Protein AF-A0A1B6GEI5-F1 (afdb_monomer)

Secondary structure (DSSP, 8-state):
-HHHHHHHHHHHHHHHHHHHHHTT-SSPPPPSS----SS-TTSHHHHHHHHHHHHHHHHHHHHHHHHHHHHHHHHHHHHHHHHHHHHHHHHHHHHHHHHHHHH-S-HHHHHHHHHHHHHHHHHHHHHHHHHHHHHHHHHHHHHHHHH-

Mean predicted aligned error: 10.27 Å

Foldseek 3Di:
DVVVVVVCVLCVVVVVLVVVLVVDDPDNDAAPDNDDDPDDPPDPVSSNVSSVVSSVVVVVVVVVVVVVVVVLVVLVVVLVVLVVVLVVLVVVLVVVLVVCVVPPPDNVVSVVVSVVSVVVSVVSVVVSVVSVVVSVVVVVVVVVVVVD

pLDDT: mean 81.86, std 9.86, range [55.75, 95.12]

Sequence (148 aa):
SSILGTFFFFMSPMIFGIIHFMNDSNEKPPLPLSPWFPFDIDSVYLYLTMYTVEMMISLIIIIYHISWQCSLYSSILCLQGEMRILDLAFMNIPETAKVMTSRAPHRDDVQYYNNFCLKECIQHHQKILQCISLLNGAFKIIIMEYLE

Radius of gyration: 28.92 Å; Cα contacts (8 Å, |Δi|>4): 37; chains: 1; bounding box: 66×27×78 Å

Solvent-accessible surface area (backbone atoms only — not comparable to full-atom values): 8579 Å² total; per-residue (Å²): 113,68,70,60,54,54,50,50,65,63,46,45,62,55,51,49,53,51,51,56,64,70,65,73,54,97,65,78,76,81,58,95,61,86,76,90,66,102,64,84,76,78,48,69,69,58,42,53,51,50,49,54,50,51,52,50,52,52,48,50,53,52,51,53,52,51,52,51,55,48,54,53,52,50,51,53,51,50,51,54,49,52,54,50,52,49,52,53,49,61,63,44,48,64,56,52,44,54,56,40,62,77,71,49,96,49,70,65,60,47,53,50,51,50,55,50,54,51,49,52,51,52,54,49,50,51,50,52,52,52,50,52,52,53,51,52,52,54,51,50,53,53,54,51,66,75,73,110

Structure (mmCIF, N/CA/C/O backbone):
data_AF-A0A1B6GEI5-F1
#
_entry.id   AF-A0A1B6GEI5-F1
#
loop_
_atom_site.group_PDB
_atom_site.id
_atom_site.type_symbol
_atom_site.label_atom_id
_atom_site.label_alt_id
_atom_site.label_comp_id
_atom_site.label_asym_id
_atom_site.label_entity_id
_atom_site.label_seq_id
_atom_site.pdbx_PDB_ins_code
_atom_site.Cartn_x
_atom_site.Cartn_y
_atom_site.Cartn_z
_atom_site.occupancy
_atom_site.B_iso_or_equiv
_atom_site.auth_seq_id
_atom_site.auth_comp_id
_atom_site.auth_asym_id
_atom_site.auth_atom_id
_atom_site.pdbx_PDB_model_num
ATOM 1 N N . SER A 1 1 ? 17.754 10.398 5.304 1.00 55.75 1 SER A N 1
ATOM 2 C CA . SER A 1 1 ? 18.641 9.231 5.122 1.00 55.75 1 SER A CA 1
ATOM 3 C C . SER A 1 1 ? 18.104 8.261 4.066 1.00 55.75 1 SER A C 1
ATOM 5 O O . SER A 1 1 ? 18.793 8.037 3.084 1.00 55.75 1 SER A O 1
ATOM 7 N N . SER A 1 2 ? 16.853 7.780 4.170 1.00 64.88 2 SER A N 1
ATOM 8 C CA . SER A 1 2 ? 16.268 6.810 3.214 1.00 64.88 2 SER A CA 1
ATOM 9 C C . SER A 1 2 ? 16.221 7.283 1.747 1.00 64.88 2 SER A C 1
ATOM 11 O O . SER A 1 2 ? 16.707 6.561 0.890 1.00 64.88 2 SER A O 1
ATOM 13 N N . ILE A 1 3 ? 15.750 8.507 1.467 1.00 61.69 3 ILE A N 1
ATOM 14 C CA . ILE A 1 3 ? 15.592 9.038 0.091 1.00 61.69 3 ILE A CA 1
ATOM 15 C C . ILE A 1 3 ? 16.928 9.128 -0.665 1.00 61.69 3 ILE A C 1
ATOM 17 O O . ILE A 1 3 ? 17.001 8.840 -1.856 1.00 61.69 3 ILE A O 1
ATOM 21 N N . LEU A 1 4 ? 17.998 9.509 0.037 1.00 61.59 4 LEU A N 1
ATOM 22 C CA . LEU A 1 4 ? 19.332 9.609 -0.552 1.00 61.59 4 LEU A CA 1
ATOM 23 C C . LEU A 1 4 ? 19.884 8.212 -0.882 1.00 61.59 4 LEU A C 1
ATOM 25 O O . LEU A 1 4 ? 20.489 8.026 -1.930 1.00 61.59 4 LEU A O 1
ATOM 29 N N . GLY A 1 5 ? 19.622 7.223 -0.020 1.00 67.69 5 GLY A N 1
ATOM 30 C CA . GLY A 1 5 ? 20.016 5.831 -0.242 1.00 67.69 5 GLY A CA 1
ATOM 31 C C . GLY A 1 5 ? 19.301 5.187 -1.430 1.00 67.69 5 GLY A C 1
ATOM 32 O O . GLY A 1 5 ? 19.952 4.534 -2.242 1.00 67.69 5 GLY A O 1
ATOM 33 N N . THR A 1 6 ? 17.994 5.420 -1.590 1.00 66.12 6 THR A N 1
ATOM 34 C CA . THR A 1 6 ? 17.258 4.959 -2.778 1.00 66.12 6 THR A CA 1
ATOM 35 C C . THR A 1 6 ? 17.773 5.636 -4.040 1.00 66.12 6 THR A C 1
ATOM 37 O O . THR A 1 6 ? 18.047 4.954 -5.021 1.00 66.12 6 THR A O 1
ATOM 40 N N . PHE A 1 7 ? 17.993 6.952 -4.009 1.00 66.50 7 PHE A N 1
ATOM 41 C CA . PHE A 1 7 ? 18.549 7.678 -5.152 1.00 66.50 7 PHE A CA 1
ATOM 42 C C . PHE A 1 7 ? 19.916 7.124 -5.588 1.00 66.50 7 PHE A C 1
ATOM 44 O O . PHE A 1 7 ? 20.121 6.849 -6.767 1.00 66.50 7 PHE A O 1
ATOM 51 N N . PHE A 1 8 ? 20.834 6.884 -4.647 1.00 69.31 8 PHE A N 1
ATOM 52 C CA . PHE A 1 8 ? 22.147 6.307 -4.954 1.00 69.31 8 PHE A CA 1
ATOM 53 C C . PHE A 1 8 ? 22.063 4.879 -5.503 1.00 69.31 8 PHE A C 1
ATOM 55 O O . PHE A 1 8 ? 22.787 4.552 -6.443 1.00 69.31 8 PHE A O 1
ATOM 62 N N . PHE A 1 9 ? 21.172 4.045 -4.961 1.00 70.56 9 PHE A N 1
ATOM 63 C CA . PHE A 1 9 ? 20.973 2.678 -5.441 1.00 70.56 9 PHE A CA 1
ATOM 64 C C . PHE A 1 9 ? 20.478 2.644 -6.896 1.00 70.56 9 PHE A C 1
ATOM 66 O O . PHE A 1 9 ? 20.935 1.814 -7.676 1.00 70.56 9 PHE A O 1
ATOM 73 N N . PHE A 1 10 ? 19.606 3.579 -7.287 1.00 65.94 10 PHE A N 1
ATOM 74 C CA . PHE A 1 10 ? 19.071 3.652 -8.652 1.00 65.94 10 PHE A CA 1
ATOM 75 C C . PHE A 1 10 ? 19.992 4.367 -9.649 1.00 65.94 10 PHE A C 1
ATOM 77 O O . PHE A 1 10 ? 20.045 3.980 -10.815 1.00 65.94 10 PHE A O 1
ATOM 84 N N . MET A 1 11 ? 20.746 5.378 -9.213 1.00 71.44 11 MET A N 1
ATOM 85 C CA . MET A 1 11 ? 21.685 6.094 -10.086 1.00 71.44 11 MET A CA 1
ATOM 86 C C . MET A 1 11 ? 22.995 5.328 -10.297 1.00 71.44 11 MET A C 1
ATOM 88 O O . MET A 1 11 ? 23.659 5.527 -11.311 1.00 71.44 11 MET A O 1
ATOM 92 N N . SER A 1 12 ? 23.370 4.431 -9.381 1.00 77.50 12 SER A N 1
ATOM 93 C CA . SER A 1 12 ? 24.609 3.649 -9.471 1.00 77.50 12 SER A CA 1
ATOM 94 C C . SER A 1 12 ? 24.712 2.788 -10.745 1.00 77.50 12 SER A C 1
ATOM 96 O O . SER A 1 12 ? 25.738 2.904 -11.415 1.00 77.50 12 SER A O 1
ATOM 98 N N . PRO A 1 13 ? 23.695 2.005 -11.158 1.00 70.88 13 PRO A N 1
ATOM 99 C CA . PRO A 1 13 ? 23.723 1.262 -12.422 1.00 70.88 13 PRO A CA 1
ATOM 100 C C . PRO A 1 13 ? 23.774 2.170 -13.657 1.00 70.88 13 PRO A C 1
ATOM 102 O O . PRO A 1 13 ? 24.404 1.831 -14.657 1.00 70.88 13 PRO A O 1
ATOM 105 N N . MET A 1 14 ? 23.137 3.344 -13.588 1.00 71.31 14 MET A N 1
ATOM 106 C CA . MET A 1 14 ? 23.143 4.323 -14.677 1.00 71.31 14 MET A CA 1
ATOM 107 C C . MET A 1 14 ? 24.544 4.920 -14.858 1.00 71.31 14 MET A C 1
ATOM 109 O O . MET A 1 14 ? 25.075 4.940 -15.964 1.00 71.31 14 MET A O 1
ATOM 113 N N . ILE A 1 15 ? 25.176 5.331 -13.756 1.00 74.88 15 ILE A N 1
ATOM 114 C CA . ILE A 1 15 ? 26.544 5.860 -13.731 1.00 74.88 15 ILE A CA 1
ATOM 115 C C . ILE A 1 15 ? 27.546 4.772 -14.127 1.00 74.88 15 ILE A C 1
ATOM 117 O O . ILE A 1 15 ? 28.445 5.040 -14.916 1.00 74.88 15 ILE A O 1
ATOM 121 N N . PHE A 1 16 ? 27.379 3.540 -13.639 1.00 73.75 16 PHE A N 1
ATOM 122 C CA . PHE A 1 16 ? 28.240 2.413 -13.997 1.00 73.75 16 PHE A CA 1
ATOM 123 C C . PHE A 1 16 ? 28.152 2.079 -15.491 1.00 73.75 16 PHE A C 1
ATOM 125 O O . PHE A 1 16 ? 29.186 1.926 -16.134 1.00 73.75 16 PHE A O 1
ATOM 132 N N . GLY A 1 17 ? 26.943 2.046 -16.062 1.00 68.50 17 GLY A N 1
ATOM 133 C CA . GLY A 1 17 ? 26.744 1.841 -17.499 1.00 68.50 17 GLY A CA 1
ATOM 134 C C . GLY A 1 17 ? 27.381 2.942 -18.349 1.00 68.50 17 GLY A C 1
ATOM 135 O O . GLY A 1 17 ? 28.044 2.643 -19.338 1.00 68.50 17 GLY A O 1
ATOM 136 N N . ILE A 1 18 ? 27.261 4.207 -17.927 1.00 72.88 18 ILE A N 1
ATOM 137 C CA . ILE A 1 18 ? 27.896 5.350 -18.603 1.00 72.88 18 ILE A CA 1
ATOM 138 C C . ILE A 1 18 ? 29.425 5.271 -18.498 1.00 72.88 18 ILE A C 1
ATOM 140 O O . ILE A 1 18 ? 30.107 5.442 -19.504 1.00 72.88 18 ILE A O 1
ATOM 144 N N . ILE A 1 19 ? 29.976 4.973 -17.316 1.00 74.88 19 ILE A N 1
ATOM 145 C CA . ILE A 1 19 ? 31.428 4.846 -17.106 1.00 74.88 19 ILE A CA 1
ATOM 146 C C . ILE A 1 19 ? 31.994 3.682 -17.924 1.00 74.88 19 ILE A C 1
ATOM 148 O O .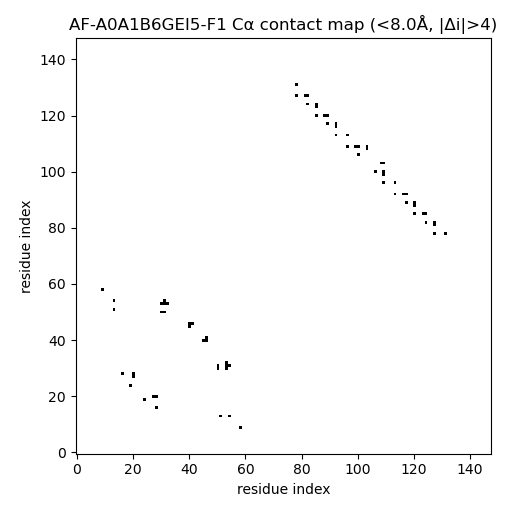 ILE A 1 19 ? 33.012 3.856 -18.586 1.00 74.88 19 ILE A O 1
ATOM 152 N N . HIS A 1 20 ? 31.337 2.518 -17.923 1.00 71.12 20 HIS A N 1
ATOM 153 C CA . HIS A 1 20 ? 31.763 1.352 -18.702 1.00 71.12 20 HIS A CA 1
ATOM 154 C C . HIS A 1 20 ? 31.730 1.630 -20.211 1.00 71.12 20 HIS A C 1
ATOM 156 O O . HIS A 1 20 ? 32.631 1.218 -20.937 1.00 71.12 20 HIS A O 1
ATOM 162 N N . PHE A 1 21 ? 30.721 2.370 -20.680 1.00 66.62 21 PHE A N 1
ATOM 163 C CA . PHE A 1 21 ? 30.605 2.792 -22.075 1.00 66.62 21 PHE A CA 1
ATOM 164 C C . PHE A 1 21 ? 31.656 3.845 -22.468 1.00 66.62 21 PHE A C 1
ATOM 166 O O . PHE A 1 21 ? 32.184 3.804 -23.574 1.00 66.62 21 PHE A O 1
ATOM 173 N N . MET A 1 22 ? 32.002 4.767 -21.561 1.00 68.31 22 MET A N 1
ATOM 174 C CA . MET A 1 22 ? 33.058 5.767 -21.776 1.00 68.31 22 MET A CA 1
ATOM 175 C C . MET A 1 22 ? 34.472 5.173 -21.772 1.00 68.31 22 MET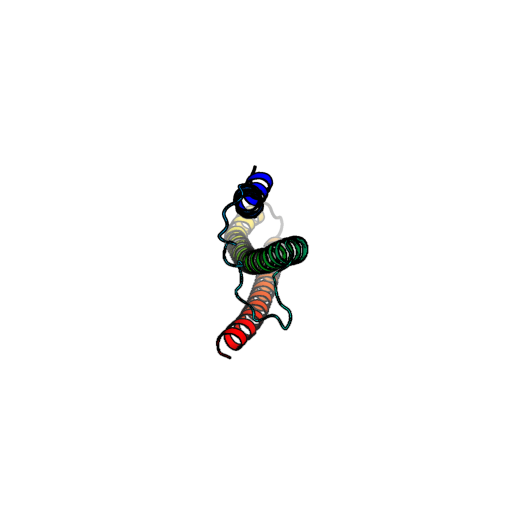 A C 1
ATOM 177 O O . MET A 1 22 ? 35.381 5.797 -22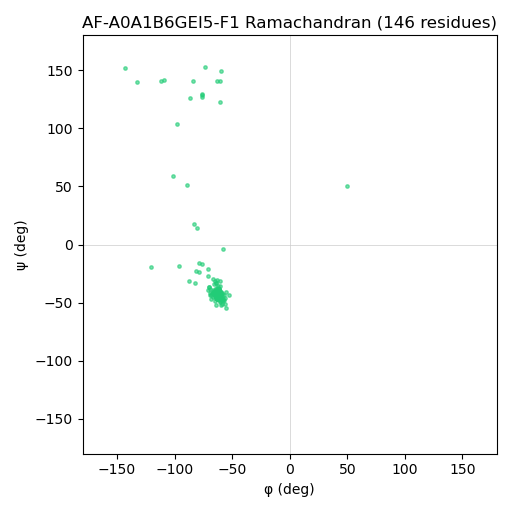.311 1.00 68.31 22 MET A O 1
ATOM 181 N N . ASN A 1 23 ? 34.672 3.994 -21.174 1.00 72.44 23 ASN A N 1
ATOM 182 C CA . ASN A 1 23 ? 35.992 3.373 -21.017 1.00 72.44 23 ASN A CA 1
ATOM 183 C C . ASN A 1 23 ? 36.478 2.588 -22.257 1.00 72.44 23 ASN A C 1
ATOM 185 O O . ASN A 1 23 ? 37.389 1.775 -22.136 1.00 72.44 23 ASN A O 1
ATOM 189 N N . ASP A 1 24 ? 35.876 2.834 -23.428 1.00 60.56 24 ASP A N 1
ATOM 190 C CA . ASP A 1 24 ? 36.296 2.353 -24.757 1.00 60.56 24 ASP A CA 1
ATOM 191 C C . ASP A 1 24 ? 36.581 0.841 -24.821 1.00 60.56 24 ASP A C 1
ATOM 193 O O . ASP A 1 24 ? 37.628 0.374 -25.274 1.00 60.56 24 ASP A O 1
ATOM 197 N N . SER A 1 25 ? 35.627 0.045 -24.333 1.00 57.50 25 SER A N 1
ATOM 198 C CA . SER A 1 25 ? 35.589 -1.380 -24.653 1.00 57.50 25 SER A CA 1
ATOM 199 C C . SER A 1 25 ? 34.826 -1.549 -25.968 1.00 57.50 25 SER A C 1
ATOM 201 O O . SER A 1 25 ? 33.691 -1.102 -26.097 1.00 57.50 25 SER A O 1
ATOM 203 N N . ASN A 1 26 ? 35.428 -2.224 -26.953 1.00 56.44 26 ASN A N 1
ATOM 204 C CA . ASN A 1 26 ? 34.772 -2.602 -28.219 1.00 56.44 26 ASN A CA 1
ATOM 205 C C . ASN A 1 26 ? 33.503 -3.468 -28.021 1.00 56.44 26 ASN A C 1
ATOM 207 O O . ASN A 1 26 ? 32.815 -3.804 -28.985 1.00 56.44 26 ASN A O 1
ATOM 211 N N . GLU A 1 27 ? 33.192 -3.841 -26.781 1.00 62.09 27 GLU A N 1
ATOM 212 C CA . GLU A 1 27 ? 32.028 -4.613 -26.381 1.00 62.09 27 GLU A CA 1
ATOM 213 C C . GLU A 1 27 ? 30.938 -3.664 -25.869 1.00 62.09 27 GLU A C 1
ATOM 215 O O . GLU A 1 27 ? 30.995 -3.147 -24.752 1.00 62.09 27 GLU A O 1
ATOM 220 N N . LYS A 1 28 ? 29.916 -3.435 -26.701 1.00 65.12 28 LYS A N 1
ATOM 221 C CA . LYS A 1 28 ? 28.693 -2.748 -26.271 1.00 65.12 28 LYS A CA 1
ATOM 222 C C . LYS A 1 28 ? 28.056 -3.583 -25.146 1.00 65.12 28 LYS A C 1
ATOM 224 O O . LYS A 1 28 ? 27.772 -4.759 -25.388 1.00 65.12 28 LYS A O 1
ATOM 229 N N . PRO A 1 29 ? 27.827 -3.026 -23.942 1.00 67.69 29 PRO A N 1
ATOM 230 C CA . PRO A 1 29 ? 27.138 -3.769 -22.899 1.00 67.69 29 PRO A CA 1
ATOM 231 C C . PRO A 1 29 ? 25.736 -4.179 -23.384 1.00 67.69 29 PRO A C 1
ATOM 233 O O . PRO A 1 29 ? 25.145 -3.491 -24.217 1.00 67.69 29 PRO A O 1
ATOM 236 N N . PRO A 1 30 ? 25.191 -5.312 -22.918 1.00 71.25 30 PRO A N 1
ATOM 237 C CA . PRO A 1 30 ? 23.832 -5.691 -23.272 1.00 71.25 30 PRO A CA 1
ATOM 238 C C . PRO A 1 30 ? 22.838 -4.655 -22.728 1.00 71.25 30 PRO A C 1
ATOM 240 O O . PRO A 1 30 ? 22.997 -4.151 -21.612 1.00 71.25 30 PRO A O 1
ATOM 243 N N . LEU A 1 31 ? 21.814 -4.345 -23.526 1.00 70.50 31 LEU A N 1
ATOM 244 C CA . LEU A 1 31 ? 20.713 -3.477 -23.113 1.00 70.50 31 LEU A CA 1
ATOM 245 C C . LEU A 1 31 ? 19.982 -4.089 -21.893 1.00 70.50 31 LEU A C 1
ATOM 247 O O . LEU A 1 31 ? 19.832 -5.315 -21.834 1.00 70.50 31 LEU A O 1
ATOM 251 N N . PRO A 1 32 ? 19.565 -3.271 -20.903 1.00 71.81 32 PRO A N 1
ATOM 252 C CA . PRO A 1 32 ? 18.917 -3.734 -19.671 1.00 71.81 32 PRO A CA 1
ATOM 253 C C . PRO A 1 32 ? 17.677 -4.591 -19.918 1.00 71.81 32 PRO A C 1
ATOM 255 O O . PRO A 1 32 ? 17.446 -5.592 -19.239 1.00 71.81 32 PRO A O 1
ATOM 258 N N . LEU A 1 33 ? 16.882 -4.187 -20.900 1.00 70.12 33 LEU A N 1
ATOM 259 C CA . LEU A 1 33 ? 15.812 -4.977 -21.467 1.00 70.12 33 LEU A CA 1
ATOM 260 C C . LEU A 1 33 ? 16.319 -5.346 -22.863 1.00 70.12 33 LEU A C 1
ATOM 262 O O . LEU A 1 33 ? 16.974 -4.543 -23.508 1.00 70.12 33 LEU A O 1
ATOM 266 N N . SER A 1 34 ? 16.072 -6.554 -23.358 1.00 73.94 34 SER A N 1
ATOM 267 C CA . SER A 1 34 ? 16.486 -6.934 -24.720 1.00 73.94 34 SER A CA 1
ATOM 268 C C . SER A 1 34 ? 15.303 -6.887 -25.696 1.00 73.94 34 SER A C 1
ATOM 270 O O . SER A 1 34 ? 14.945 -7.922 -26.263 1.00 73.94 34 SER A O 1
ATOM 272 N N . PRO A 1 35 ? 14.616 -5.736 -25.885 1.00 79.50 35 PRO A N 1
ATOM 273 C CA . PRO A 1 35 ? 13.519 -5.677 -26.828 1.00 79.50 35 PRO A CA 1
ATOM 274 C C . PRO A 1 35 ? 14.057 -5.686 -28.262 1.00 79.50 35 PRO A C 1
ATOM 276 O O . PRO A 1 35 ? 15.173 -5.256 -28.558 1.00 79.50 35 PRO A O 1
ATOM 279 N N . TRP A 1 36 ? 13.230 -6.184 -29.173 1.00 81.62 36 TRP A N 1
ATOM 280 C CA . TRP A 1 36 ? 13.510 -6.097 -30.598 1.00 81.62 36 TRP A CA 1
ATOM 281 C C . TRP A 1 36 ? 13.219 -4.678 -31.098 1.00 81.62 36 TRP A C 1
ATOM 283 O O . TRP A 1 36 ? 12.130 -4.147 -30.864 1.00 81.62 36 TRP A O 1
ATOM 293 N N . PHE A 1 37 ? 14.176 -4.080 -31.807 1.00 80.19 37 PHE A N 1
ATOM 294 C CA . PHE A 1 37 ? 14.044 -2.750 -32.397 1.00 80.19 37 PHE A CA 1
ATOM 295 C C . PHE A 1 37 ? 13.993 -2.832 -33.930 1.00 80.19 37 PHE A C 1
ATOM 297 O O . PHE A 1 37 ? 14.752 -3.599 -34.520 1.00 80.19 37 PHE A O 1
ATOM 304 N N . PRO A 1 38 ? 13.155 -2.018 -34.603 1.00 81.56 38 PRO A N 1
ATOM 305 C CA . PRO A 1 38 ? 13.052 -2.005 -36.064 1.00 81.56 38 PRO A CA 1
ATOM 306 C C . PRO A 1 38 ? 14.168 -1.197 -36.763 1.00 81.56 38 PRO A C 1
ATOM 308 O O . PRO A 1 38 ? 14.023 -0.850 -37.934 1.00 81.56 38 PRO A O 1
ATOM 311 N N . PHE A 1 39 ? 15.250 -0.847 -36.062 1.00 79.75 39 PHE A N 1
ATOM 312 C CA . PHE A 1 39 ? 16.374 -0.054 -36.572 1.00 79.75 39 PHE A CA 1
ATOM 313 C C . PHE A 1 39 ? 17.706 -0.545 -35.990 1.00 79.75 39 PHE A C 1
ATOM 315 O O . PHE A 1 39 ? 17.752 -1.039 -34.863 1.00 79.75 39 PHE A O 1
ATOM 322 N N . ASP A 1 40 ? 18.791 -0.356 -36.743 1.00 76.50 40 ASP A N 1
ATOM 323 C CA . ASP A 1 40 ? 20.131 -0.783 -36.340 1.00 76.50 40 ASP A CA 1
ATOM 324 C C . ASP A 1 40 ? 20.736 0.163 -35.290 1.00 76.50 40 ASP A C 1
ATOM 326 O O . ASP A 1 40 ? 20.818 1.384 -35.467 1.00 76.50 40 ASP A O 1
ATOM 330 N N . ILE A 1 41 ? 21.188 -0.407 -34.170 1.00 73.81 41 ILE A N 1
ATOM 331 C CA . ILE A 1 41 ? 21.767 0.319 -33.026 1.00 73.81 41 ILE A CA 1
ATOM 332 C C . ILE A 1 41 ? 23.285 0.472 -33.222 1.00 73.81 41 ILE A C 1
ATOM 334 O O . ILE A 1 41 ? 24.119 0.131 -32.375 1.00 73.81 41 ILE A O 1
ATOM 338 N N . ASP A 1 42 ? 23.661 0.977 -34.392 1.00 74.81 42 ASP A N 1
ATOM 339 C CA . ASP A 1 42 ? 25.064 1.145 -34.772 1.00 74.81 42 ASP A CA 1
ATOM 340 C C . ASP A 1 42 ? 25.629 2.482 -34.300 1.00 74.81 42 ASP A C 1
ATOM 342 O O . ASP A 1 42 ? 26.797 2.566 -33.918 1.00 74.81 42 ASP A O 1
ATOM 346 N N . SER A 1 43 ? 24.783 3.514 -34.235 1.00 79.94 43 SER A N 1
ATOM 347 C CA . SER A 1 43 ? 25.169 4.837 -33.747 1.00 79.94 43 SER A CA 1
ATOM 348 C C . SER A 1 43 ? 25.283 4.878 -32.222 1.00 79.94 43 SER A C 1
ATOM 350 O O . SER A 1 43 ? 24.341 4.557 -31.494 1.00 79.94 43 SER A O 1
ATOM 352 N N . VAL A 1 44 ? 26.423 5.384 -31.748 1.00 76.81 44 VAL A N 1
ATOM 353 C CA . VAL A 1 44 ? 26.745 5.625 -30.331 1.00 76.81 44 VAL A CA 1
ATOM 354 C C . VAL A 1 44 ? 25.670 6.455 -29.624 1.00 76.81 44 VAL A C 1
ATOM 356 O O . VAL A 1 44 ? 25.256 6.125 -28.513 1.00 76.81 44 VAL A O 1
ATOM 359 N N . TYR A 1 45 ? 25.172 7.509 -30.275 1.00 79.44 45 TYR A N 1
ATOM 360 C CA . TYR A 1 45 ? 24.166 8.393 -29.683 1.00 79.44 45 TYR A CA 1
ATOM 361 C C . TYR A 1 45 ? 22.798 7.715 -29.551 1.00 79.44 45 TYR A C 1
ATOM 363 O O . TYR A 1 45 ? 22.100 7.926 -28.558 1.00 79.44 45 TYR A O 1
ATOM 371 N N . LEU A 1 46 ? 22.42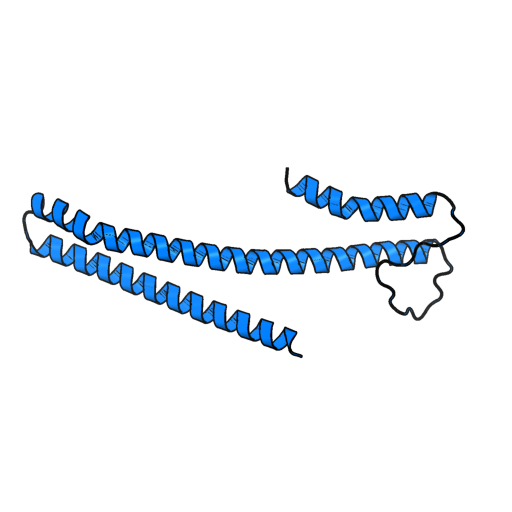4 6.877 -30.524 1.00 81.00 46 LEU A N 1
ATOM 372 C CA . LEU A 1 46 ? 21.169 6.122 -30.474 1.00 81.00 46 LEU A CA 1
ATOM 373 C C . LEU A 1 46 ? 21.223 5.056 -29.380 1.00 81.00 46 LEU A C 1
ATOM 375 O O . LEU A 1 46 ? 20.285 4.958 -28.593 1.00 81.00 46 LEU A O 1
ATOM 379 N N . TYR A 1 47 ? 22.343 4.335 -29.273 1.00 80.62 47 TYR A N 1
ATOM 380 C CA . TYR A 1 47 ? 22.570 3.359 -28.209 1.00 80.62 47 TYR A CA 1
ATOM 381 C C . TYR A 1 47 ? 22.437 3.989 -26.814 1.00 80.62 47 TYR A C 1
ATOM 383 O O . TYR A 1 47 ? 21.668 3.508 -25.984 1.00 80.62 47 TYR A O 1
ATOM 391 N N . LEU A 1 48 ? 23.128 5.109 -26.567 1.00 79.94 48 LEU A N 1
ATOM 392 C CA . LEU A 1 48 ? 23.084 5.797 -25.274 1.00 79.94 48 LEU A CA 1
ATOM 393 C C . LEU A 1 48 ? 21.669 6.297 -24.933 1.00 79.94 48 LEU A C 1
ATOM 395 O O . LEU A 1 48 ? 21.219 6.185 -23.791 1.00 79.94 48 LEU A O 1
ATOM 399 N N . THR A 1 49 ? 20.947 6.820 -25.926 1.00 81.56 49 THR A N 1
ATOM 400 C CA . THR A 1 49 ? 19.567 7.290 -25.733 1.00 81.56 49 THR A CA 1
ATOM 401 C C . THR A 1 49 ? 18.640 6.126 -25.380 1.00 81.56 49 THR A C 1
ATOM 403 O O . THR A 1 49 ? 17.875 6.230 -24.427 1.00 81.56 49 THR A O 1
ATOM 406 N N . MET A 1 50 ? 18.751 4.987 -26.066 1.00 83.44 50 MET A N 1
ATOM 407 C CA . MET A 1 50 ? 17.948 3.799 -25.752 1.00 83.44 50 MET A CA 1
ATOM 408 C C . MET A 1 50 ? 18.267 3.239 -24.368 1.00 83.44 50 MET A C 1
ATOM 410 O O . MET A 1 50 ? 17.354 3.022 -23.577 1.00 83.44 50 MET A O 1
ATOM 414 N N . TYR A 1 51 ? 19.551 3.109 -24.028 1.00 81.31 51 TYR A N 1
ATOM 415 C CA . TYR A 1 51 ? 19.981 2.641 -22.711 1.00 81.31 51 TYR A CA 1
ATOM 416 C C . TYR A 1 51 ? 19.408 3.511 -21.582 1.00 81.31 51 TYR A C 1
ATOM 418 O O . TYR A 1 51 ? 18.872 3.006 -20.596 1.00 81.31 51 TYR A O 1
ATOM 426 N N . THR A 1 52 ? 19.475 4.839 -21.727 1.00 80.69 52 THR A N 1
ATOM 427 C CA . THR A 1 52 ? 18.921 5.759 -20.721 1.00 80.69 52 THR A CA 1
ATOM 428 C C . THR A 1 52 ? 17.400 5.672 -20.625 1.00 80.69 52 THR A C 1
ATOM 430 O O . THR A 1 52 ? 16.871 5.655 -19.515 1.00 80.69 52 THR A O 1
ATOM 433 N N . VAL A 1 53 ? 16.691 5.556 -21.750 1.00 85.31 53 VAL A N 1
ATOM 434 C CA . VAL A 1 53 ? 15.232 5.385 -21.767 1.00 85.31 53 VAL A CA 1
ATOM 435 C C . VAL A 1 53 ? 14.814 4.070 -21.103 1.00 85.31 53 VAL A C 1
ATOM 437 O O . VAL A 1 53 ? 13.933 4.086 -20.246 1.00 85.31 53 VAL A O 1
ATOM 440 N N . GLU A 1 54 ? 15.460 2.948 -21.420 1.00 85.25 54 GLU A N 1
ATOM 441 C CA . GLU A 1 54 ? 15.150 1.646 -20.814 1.00 85.25 54 GLU A CA 1
ATOM 442 C C . GLU A 1 54 ? 15.392 1.625 -19.302 1.00 85.25 54 GLU A C 1
ATOM 444 O O . GLU A 1 54 ? 14.585 1.077 -18.544 1.00 85.25 54 GLU A O 1
ATOM 449 N N . MET A 1 55 ? 16.462 2.275 -18.841 1.00 82.06 55 MET A N 1
ATOM 450 C CA . MET A 1 55 ? 16.730 2.438 -17.412 1.00 82.06 55 MET A CA 1
ATOM 451 C C . MET A 1 55 ? 15.642 3.267 -16.720 1.00 82.06 55 MET A C 1
ATOM 453 O O . MET A 1 55 ? 15.205 2.914 -15.624 1.00 82.06 55 MET A O 1
ATOM 457 N N . MET A 1 56 ? 15.154 4.332 -17.364 1.00 83.50 56 MET A N 1
ATOM 458 C CA . MET A 1 56 ? 14.056 5.147 -16.832 1.00 83.50 56 MET A CA 1
ATOM 459 C C . MET A 1 56 ? 12.734 4.377 -16.794 1.00 83.50 56 MET A C 1
ATOM 461 O O . MET A 1 56 ? 12.017 4.452 -15.797 1.00 83.50 56 MET A O 1
ATOM 465 N N . ILE A 1 57 ? 12.424 3.598 -17.834 1.00 86.44 57 ILE A N 1
ATOM 466 C CA . ILE A 1 57 ? 11.236 2.732 -17.872 1.00 86.44 57 ILE A CA 1
ATOM 467 C C . ILE A 1 57 ? 11.292 1.710 -16.733 1.00 86.44 57 ILE A C 1
ATOM 469 O O . ILE A 1 57 ? 10.341 1.590 -15.961 1.00 86.44 57 ILE A O 1
ATOM 473 N N . SER A 1 58 ? 12.427 1.026 -16.579 1.00 84.00 58 SER A N 1
ATOM 474 C CA . SER A 1 58 ? 12.634 0.041 -15.512 1.00 84.00 58 SER A CA 1
ATOM 475 C C . SER A 1 58 ? 12.462 0.667 -14.126 1.00 84.00 58 SER A C 1
ATOM 477 O O . SER A 1 58 ? 11.806 0.098 -13.254 1.00 84.00 58 SER A O 1
ATOM 479 N N . LEU A 1 59 ? 12.985 1.879 -13.930 1.00 83.62 59 LEU A N 1
ATOM 480 C CA . LEU A 1 59 ? 12.833 2.634 -12.690 1.00 83.62 59 LEU A CA 1
ATOM 481 C C . LEU A 1 59 ? 11.367 2.979 -12.402 1.00 83.62 59 LEU A C 1
ATOM 483 O O . LEU A 1 59 ? 10.919 2.812 -11.268 1.00 83.62 59 LEU A O 1
ATOM 487 N N . ILE A 1 60 ? 10.604 3.415 -13.407 1.00 87.12 60 ILE A N 1
ATOM 488 C CA . ILE A 1 60 ? 9.175 3.721 -13.249 1.00 87.12 60 ILE A CA 1
ATOM 489 C C . ILE A 1 60 ? 8.398 2.465 -12.843 1.00 87.12 60 ILE A C 1
ATOM 491 O O . ILE A 1 60 ? 7.603 2.529 -11.905 1.00 87.12 60 ILE A O 1
ATOM 495 N N . ILE A 1 61 ? 8.663 1.324 -13.488 1.00 87.56 61 ILE A N 1
ATOM 496 C CA . ILE A 1 61 ? 8.019 0.040 -13.164 1.00 87.56 61 ILE A CA 1
ATOM 497 C C . ILE A 1 61 ? 8.302 -0.350 -11.709 1.00 87.56 61 ILE A C 1
ATOM 499 O O . ILE A 1 61 ? 7.380 -0.685 -10.965 1.00 87.56 61 ILE A O 1
ATOM 503 N N . ILE A 1 62 ? 9.563 -0.260 -11.275 1.00 85.12 62 ILE A N 1
ATOM 504 C CA . ILE A 1 62 ? 9.962 -0.601 -9.904 1.00 85.12 62 ILE A CA 1
ATOM 505 C C . ILE A 1 62 ? 9.295 0.331 -8.888 1.00 85.12 62 ILE A C 1
ATOM 507 O O . ILE A 1 62 ? 8.748 -0.147 -7.894 1.00 85.12 62 ILE A O 1
ATOM 511 N N . ILE A 1 63 ? 9.316 1.648 -9.123 1.00 86.44 63 ILE A N 1
ATOM 512 C CA . ILE A 1 63 ? 8.681 2.620 -8.222 1.00 86.44 63 ILE A CA 1
ATOM 513 C C . ILE A 1 63 ? 7.187 2.343 -8.126 1.00 86.44 63 ILE A C 1
ATOM 515 O O . ILE A 1 63 ? 6.667 2.251 -7.018 1.00 86.44 63 ILE A O 1
ATOM 519 N N . TYR A 1 64 ? 6.512 2.160 -9.260 1.00 88.06 64 TYR A N 1
ATOM 520 C CA . TYR A 1 64 ? 5.086 1.861 -9.290 1.00 88.06 64 TYR A CA 1
ATOM 521 C C . TYR A 1 64 ? 4.763 0.595 -8.488 1.00 88.06 64 TYR A C 1
ATOM 523 O O . TYR A 1 64 ? 3.895 0.622 -7.614 1.00 88.06 64 TYR A O 1
ATOM 531 N N . HIS A 1 65 ? 5.522 -0.482 -8.705 1.00 85.81 65 HIS A N 1
ATOM 532 C CA . HIS A 1 65 ? 5.338 -1.740 -7.987 1.00 85.81 65 HIS A CA 1
ATOM 533 C C . HIS A 1 65 ? 5.561 -1.583 -6.473 1.00 85.81 65 HIS A C 1
ATOM 535 O O . HIS A 1 65 ? 4.741 -2.033 -5.674 1.00 85.81 65 HIS A O 1
ATOM 541 N N . ILE A 1 66 ? 6.633 -0.906 -6.046 1.00 86.75 66 ILE A N 1
ATOM 542 C CA . ILE A 1 66 ? 6.913 -0.672 -4.619 1.00 86.75 66 ILE A CA 1
ATOM 543 C C . ILE A 1 66 ? 5.841 0.220 -3.985 1.00 86.75 66 ILE A C 1
ATOM 545 O O . ILE A 1 66 ? 5.376 -0.074 -2.883 1.00 86.75 66 ILE A O 1
ATOM 549 N N . SER A 1 67 ? 5.435 1.299 -4.657 1.00 88.06 67 SER A N 1
ATOM 550 C CA . SER A 1 67 ? 4.386 2.204 -4.181 1.00 88.06 67 SER A CA 1
ATOM 551 C C . SER A 1 67 ? 3.069 1.468 -3.975 1.00 88.06 67 SER A C 1
ATOM 553 O O . SER A 1 67 ? 2.429 1.640 -2.936 1.00 88.06 67 SER A O 1
ATOM 555 N N . TRP A 1 68 ? 2.700 0.610 -4.924 1.00 85.25 68 TRP A N 1
ATOM 556 C CA . TRP A 1 68 ? 1.514 -0.227 -4.823 1.00 85.25 68 TRP A CA 1
ATOM 557 C C . TRP A 1 68 ? 1.565 -1.158 -3.606 1.00 85.25 68 TRP A C 1
ATOM 559 O O . TRP A 1 68 ? 0.672 -1.121 -2.756 1.00 85.25 68 TRP A O 1
ATOM 569 N N . GLN A 1 69 ? 2.652 -1.921 -3.458 1.00 86.12 69 GLN A N 1
ATOM 570 C CA . GLN A 1 69 ? 2.851 -2.831 -2.323 1.00 86.12 69 GLN A CA 1
ATOM 571 C C . GLN A 1 69 ? 2.830 -2.088 -0.977 1.00 86.12 69 GLN A C 1
ATOM 573 O O . GLN A 1 69 ? 2.194 -2.528 -0.018 1.00 86.12 69 GLN A O 1
ATOM 578 N N . CYS A 1 70 ? 3.478 -0.922 -0.910 1.00 89.19 70 CYS A N 1
ATOM 579 C CA . CYS A 1 70 ? 3.504 -0.080 0.282 1.00 89.19 70 CYS A CA 1
ATOM 580 C C . CYS A 1 70 ? 2.102 0.427 0.650 1.00 89.19 70 CYS A C 1
ATOM 582 O O . CYS A 1 70 ? 1.712 0.373 1.816 1.00 89.19 70 CYS A O 1
ATOM 584 N N . SER A 1 71 ? 1.314 0.863 -0.338 1.00 88.12 71 SER A N 1
ATOM 585 C CA . SER A 1 71 ? -0.054 1.336 -0.110 1.00 88.12 71 SER A CA 1
ATOM 586 C C . SER A 1 71 ? -0.966 0.230 0.429 1.00 88.12 71 SER A C 1
ATOM 588 O O . SER A 1 71 ? -1.764 0.483 1.338 1.00 88.12 71 SER A O 1
ATOM 590 N N . LEU A 1 72 ? -0.843 -0.996 -0.090 1.00 87.88 72 LEU A N 1
ATOM 591 C CA . LEU A 1 72 ? -1.594 -2.152 0.406 1.00 87.88 72 LEU A CA 1
ATOM 592 C C . LEU A 1 72 ? -1.195 -2.495 1.843 1.00 87.88 72 LEU A C 1
ATOM 594 O O . LEU A 1 72 ? -2.055 -2.614 2.716 1.00 87.88 72 LEU A O 1
ATOM 598 N N . TYR A 1 73 ? 0.109 -2.588 2.109 1.00 88.25 73 TYR A N 1
ATOM 599 C CA . TYR A 1 73 ? 0.619 -2.908 3.438 1.00 88.25 73 TYR A CA 1
ATOM 600 C C . TYR A 1 73 ? 0.238 -1.845 4.477 1.00 88.25 73 TYR A C 1
ATOM 602 O O . TYR A 1 73 ? -0.225 -2.180 5.567 1.00 88.25 73 TYR A O 1
ATOM 610 N N . SER A 1 74 ? 0.341 -0.560 4.124 1.00 92.69 74 SER A N 1
ATOM 611 C CA . SER A 1 74 ? -0.101 0.544 4.980 1.00 92.69 74 SER A CA 1
ATOM 612 C C . SER A 1 74 ? -1.590 0.450 5.302 1.00 92.69 74 SER A C 1
ATOM 614 O O . SER A 1 74 ? -1.977 0.674 6.444 1.00 92.69 74 SER A O 1
ATOM 616 N N . SER A 1 75 ? -2.428 0.093 4.326 1.00 90.62 75 SER A N 1
ATOM 617 C CA . SER A 1 75 ? -3.872 -0.051 4.541 1.00 90.62 75 SER A CA 1
ATOM 618 C C . SER A 1 75 ? -4.183 -1.191 5.515 1.00 90.62 75 SER A C 1
ATOM 620 O O . SER A 1 75 ? -4.989 -1.021 6.428 1.00 90.62 75 SER A O 1
ATOM 622 N N . ILE A 1 76 ? -3.493 -2.330 5.383 1.00 91.44 76 ILE A N 1
ATOM 623 C CA . ILE A 1 76 ? -3.615 -3.463 6.315 1.00 91.44 76 ILE A CA 1
ATOM 624 C C . ILE A 1 76 ? -3.189 -3.050 7.730 1.00 91.44 76 ILE A C 1
ATOM 626 O O . ILE A 1 76 ? -3.903 -3.338 8.691 1.00 91.44 76 ILE A O 1
ATOM 630 N N . LEU A 1 77 ? -2.062 -2.344 7.869 1.00 93.31 77 LEU A N 1
ATOM 631 C CA . LEU A 1 77 ? -1.591 -1.851 9.165 1.00 93.31 77 LEU A CA 1
ATOM 632 C C . LEU A 1 77 ? -2.567 -0.854 9.800 1.00 93.31 77 LEU A C 1
ATOM 634 O O . LEU A 1 77 ? -2.832 -0.946 10.998 1.00 93.31 77 LEU A O 1
ATOM 638 N N . CYS A 1 78 ? -3.133 0.067 9.016 1.00 93.62 78 CYS A N 1
ATOM 639 C CA . CYS A 1 78 ? -4.163 0.986 9.496 1.00 93.62 78 CYS A CA 1
ATOM 640 C C . CYS A 1 78 ? -5.388 0.224 10.017 1.00 93.62 78 CYS A C 1
ATOM 642 O O . CYS A 1 78 ? -5.841 0.498 11.124 1.00 93.62 78 CYS A O 1
ATOM 644 N N . LEU A 1 79 ? -5.876 -0.784 9.286 1.00 92.94 79 LEU A N 1
ATOM 645 C CA . LEU A 1 79 ? -7.008 -1.610 9.724 1.00 92.94 79 LEU A CA 1
ATOM 646 C C . LEU A 1 79 ? -6.717 -2.365 11.024 1.00 92.94 79 LEU A C 1
ATOM 648 O O . LEU A 1 79 ? -7.566 -2.421 11.913 1.00 92.94 79 LEU A O 1
ATOM 652 N N . GLN A 1 80 ? -5.513 -2.922 11.162 1.00 92.81 80 GLN A N 1
ATOM 653 C CA . GLN A 1 80 ? -5.083 -3.556 12.410 1.00 92.81 80 GLN A CA 1
ATOM 654 C C . GLN A 1 80 ? -5.029 -2.550 13.568 1.00 92.81 80 GLN A C 1
ATOM 656 O O . GLN A 1 80 ? -5.431 -2.876 14.686 1.00 92.81 80 GLN A O 1
ATOM 661 N N . GLY A 1 81 ? -4.568 -1.326 13.297 1.00 94.62 81 GLY A N 1
ATOM 662 C CA . GLY A 1 81 ? -4.576 -0.218 14.249 1.00 94.62 81 GLY A CA 1
ATOM 663 C C . GLY A 1 81 ? -5.986 0.121 14.731 1.00 94.62 81 GLY A C 1
ATOM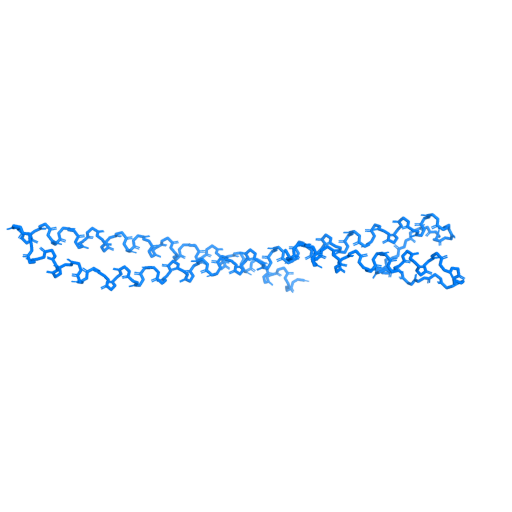 664 O O . GLY A 1 81 ? -6.227 0.127 15.937 1.00 94.62 81 GLY A O 1
ATOM 665 N N . GLU A 1 82 ? -6.929 0.316 13.810 1.00 93.81 82 GLU A N 1
ATOM 666 C CA . GLU A 1 82 ? -8.327 0.629 14.138 1.00 93.81 82 GLU A CA 1
ATOM 667 C C . GLU A 1 82 ? -9.006 -0.498 14.927 1.00 93.81 82 GLU A C 1
ATOM 669 O O . GLU A 1 82 ? -9.696 -0.242 15.913 1.00 93.81 82 GLU A O 1
ATOM 674 N N . MET A 1 83 ? -8.745 -1.762 14.573 1.00 92.44 83 MET A N 1
ATOM 675 C CA . MET A 1 83 ? -9.242 -2.911 15.339 1.00 92.44 83 MET A CA 1
ATOM 676 C C . MET A 1 83 ? -8.704 -2.930 16.774 1.00 92.44 83 MET A C 1
ATOM 678 O O . MET A 1 83 ? -9.443 -3.244 17.705 1.00 92.44 83 MET A O 1
ATOM 682 N N . ARG A 1 84 ? -7.436 -2.558 16.977 1.00 94.31 84 ARG A N 1
ATOM 683 C CA . ARG A 1 84 ? -6.835 -2.471 18.314 1.00 94.31 84 ARG A CA 1
ATOM 684 C C . ARG A 1 84 ? -7.383 -1.297 19.124 1.00 94.31 84 ARG A C 1
ATOM 686 O O . ARG A 1 84 ? -7.602 -1.443 20.323 1.00 94.31 84 ARG A O 1
ATOM 693 N N . ILE A 1 85 ? -7.608 -0.144 18.492 1.00 94.25 85 ILE A N 1
ATOM 694 C CA . ILE A 1 85 ? -8.251 1.014 19.134 1.00 94.25 85 ILE A CA 1
ATOM 695 C C . ILE A 1 85 ? -9.666 0.641 19.576 1.00 94.25 85 ILE A C 1
ATOM 697 O O . ILE A 1 85 ? -10.066 0.957 20.695 1.00 94.25 85 ILE A O 1
ATOM 701 N N . LEU A 1 86 ? -10.403 -0.067 18.722 1.00 93.88 86 LEU A N 1
ATOM 702 C CA . LEU A 1 86 ? -11.742 -0.546 19.024 1.00 93.88 86 LEU A CA 1
ATOM 703 C C . LEU A 1 86 ? -11.750 -1.528 20.208 1.00 93.88 86 LEU A C 1
ATOM 705 O O . LEU A 1 86 ? -12.584 -1.389 21.098 1.00 93.88 86 LEU A O 1
ATOM 709 N N . ASP A 1 87 ? -10.813 -2.477 20.257 1.00 92.88 87 ASP A N 1
ATOM 710 C CA . ASP A 1 87 ? -10.677 -3.422 21.377 1.00 92.88 87 ASP A CA 1
ATOM 711 C C . ASP A 1 87 ? -10.390 -2.695 22.703 1.00 92.88 87 ASP A C 1
ATOM 713 O O . ASP A 1 87 ? -11.062 -2.910 23.715 1.00 92.88 87 ASP A O 1
ATOM 717 N N . LEU A 1 88 ? -9.474 -1.721 22.677 1.00 92.06 88 LEU A N 1
ATOM 718 C CA . LEU A 1 88 ? -9.203 -0.855 23.827 1.00 92.06 88 LEU A CA 1
ATOM 719 C C . LEU A 1 88 ? -10.435 -0.042 24.246 1.00 92.06 88 LEU A C 1
ATOM 721 O O . LEU A 1 88 ? -10.694 0.103 25.442 1.00 92.06 88 LEU A O 1
ATOM 725 N N . ALA A 1 89 ? -11.213 0.467 23.288 1.00 90.75 89 ALA A N 1
ATOM 726 C CA . ALA A 1 89 ? -12.449 1.186 23.574 1.00 90.75 89 ALA A CA 1
ATOM 727 C C . ALA A 1 89 ? -13.471 0.276 24.272 1.00 90.75 89 ALA A C 1
ATOM 729 O O . ALA A 1 89 ? -14.035 0.676 25.291 1.00 90.75 89 ALA A O 1
ATOM 730 N N . PHE A 1 90 ? -13.648 -0.965 23.803 1.00 89.50 90 PHE A N 1
ATOM 731 C CA . PHE A 1 90 ? -14.522 -1.948 24.450 1.00 89.50 90 PHE A CA 1
ATOM 732 C C . PHE A 1 90 ? -14.084 -2.278 25.878 1.00 89.50 90 PHE A C 1
ATOM 734 O O . PHE A 1 90 ? -14.926 -2.312 26.776 1.00 89.50 90 PHE A O 1
ATOM 741 N N . MET A 1 91 ? -12.782 -2.467 26.111 1.00 90.19 91 MET A N 1
ATOM 742 C CA . MET A 1 91 ? -12.247 -2.708 27.456 1.00 90.19 91 MET A CA 1
ATOM 743 C C . MET A 1 91 ? -12.430 -1.503 28.387 1.00 90.19 91 MET A C 1
ATOM 745 O O . MET A 1 91 ? -12.619 -1.677 29.591 1.00 90.19 91 MET A O 1
ATOM 749 N N . ASN A 1 92 ? -12.410 -0.281 27.848 1.00 90.56 92 ASN A N 1
ATOM 750 C CA . ASN A 1 92 ? -12.507 0.938 28.645 1.00 90.56 92 ASN A CA 1
ATOM 751 C C . ASN A 1 92 ? -13.950 1.318 29.032 1.00 90.56 92 ASN A C 1
ATOM 753 O O . ASN A 1 92 ? -14.143 2.015 30.030 1.00 90.56 92 ASN A O 1
ATOM 757 N N . ILE A 1 93 ? -14.974 0.857 28.300 1.00 87.62 93 ILE A N 1
ATOM 758 C CA . ILE A 1 93 ? -16.395 1.103 28.629 1.00 87.62 93 ILE A CA 1
ATOM 759 C C . ILE A 1 93 ? -16.753 0.653 30.061 1.00 87.62 93 ILE A C 1
ATOM 761 O O . ILE A 1 93 ? -17.247 1.487 30.823 1.00 87.62 93 ILE A O 1
ATOM 765 N N . PRO A 1 94 ? -16.509 -0.604 30.492 1.00 85.12 94 PRO A N 1
ATOM 766 C CA . PRO A 1 94 ? -16.876 -1.043 31.839 1.00 85.12 94 PRO A CA 1
ATOM 767 C C . PRO A 1 94 ? -16.079 -0.330 32.938 1.00 85.12 94 PRO A C 1
ATOM 769 O O . PRO A 1 94 ? -16.629 -0.053 34.002 1.00 85.12 94 PRO A O 1
ATOM 772 N N . GLU A 1 95 ? -14.809 0.002 32.698 1.00 84.94 95 GLU A N 1
ATOM 773 C CA . GLU A 1 95 ? -13.998 0.759 33.661 1.00 84.94 95 GLU A CA 1
ATOM 774 C C . GLU A 1 95 ? -14.499 2.199 33.811 1.00 84.94 95 GLU A C 1
ATOM 776 O O . GLU A 1 95 ? -14.705 2.684 34.927 1.00 84.94 95 GLU A O 1
ATOM 781 N N . THR A 1 96 ? -14.821 2.856 32.697 1.00 83.44 96 THR A N 1
ATOM 782 C CA . THR A 1 96 ? -15.411 4.202 32.705 1.00 83.44 96 THR A CA 1
ATOM 783 C C . THR A 1 96 ? -16.783 4.197 33.382 1.00 83.44 96 THR A C 1
ATOM 785 O 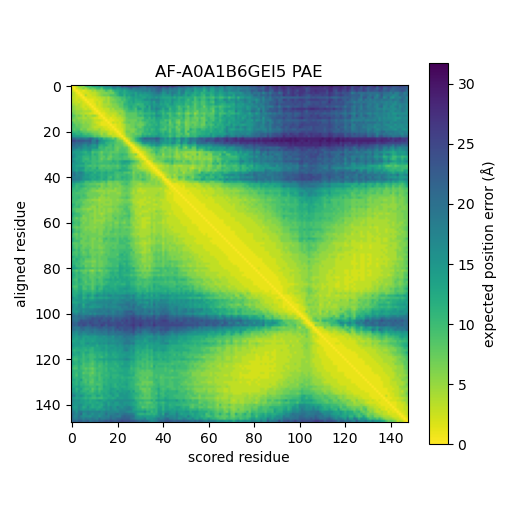O . THR A 1 96 ? -17.082 5.086 34.183 1.00 83.44 96 THR A O 1
ATOM 788 N N . ALA A 1 97 ? -17.586 3.153 33.155 1.00 83.00 97 ALA A N 1
ATOM 789 C CA . ALA A 1 97 ? -18.873 2.958 33.812 1.00 83.00 97 ALA A CA 1
ATOM 790 C C . ALA A 1 97 ? -18.742 2.849 35.339 1.00 83.00 97 ALA A C 1
ATOM 792 O O . ALA A 1 97 ? -19.517 3.476 36.063 1.00 83.00 97 ALA A O 1
ATOM 793 N N . LYS A 1 98 ? -17.755 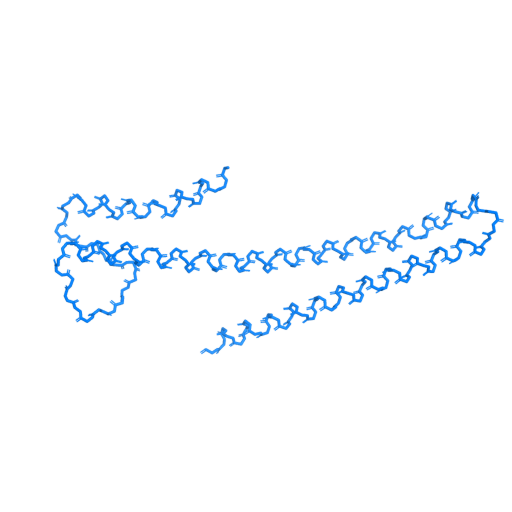2.096 35.851 1.00 84.25 98 LYS A N 1
ATOM 794 C CA . LYS A 1 98 ? -17.495 1.979 37.299 1.00 84.25 98 LYS A CA 1
ATOM 795 C C . LYS A 1 98 ? -17.147 3.335 37.915 1.00 84.25 98 LYS A C 1
ATOM 797 O O . LYS A 1 98 ? -17.717 3.707 38.941 1.00 84.25 98 LYS A O 1
ATOM 802 N N . VAL A 1 99 ? -16.262 4.096 37.268 1.00 84.25 99 VAL A N 1
ATOM 803 C CA . VAL A 1 99 ? -15.855 5.430 37.737 1.00 84.25 99 VAL A CA 1
ATOM 804 C C . VAL A 1 99 ? -17.036 6.401 37.717 1.00 84.25 99 VAL A C 1
ATOM 806 O O . VAL A 1 99 ? -17.271 7.091 38.710 1.00 84.25 99 VAL A O 1
ATOM 809 N N . MET A 1 100 ? -17.821 6.431 36.638 1.00 79.50 100 MET A N 1
ATOM 810 C CA . MET A 1 100 ? -19.002 7.293 36.552 1.00 79.50 100 MET A CA 1
ATOM 811 C C . MET A 1 100 ? -20.075 6.905 37.568 1.00 79.50 100 MET A C 1
ATOM 813 O O . MET A 1 100 ? -20.629 7.789 38.205 1.00 79.50 100 MET A O 1
ATOM 817 N N . THR A 1 101 ? -20.307 5.614 37.817 1.00 81.38 101 THR A N 1
ATOM 818 C CA . THR A 1 101 ? -21.280 5.161 38.832 1.00 81.38 101 THR A CA 1
ATOM 819 C C . THR A 1 101 ? -20.924 5.658 40.237 1.00 81.38 101 THR A C 1
ATOM 821 O O . THR A 1 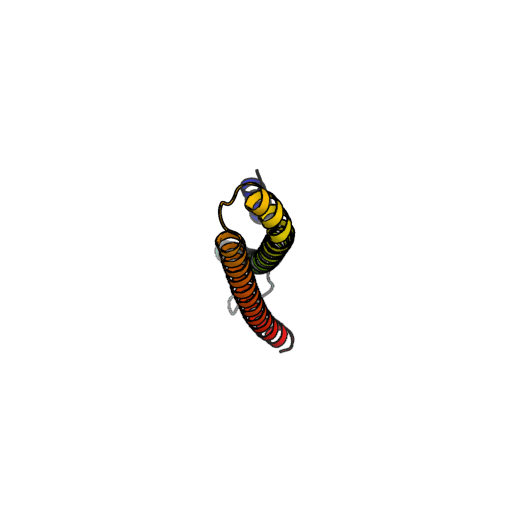101 ? -21.815 5.926 41.035 1.00 81.38 101 THR A O 1
ATOM 824 N N . SER A 1 102 ? -19.631 5.827 40.543 1.00 80.81 102 SER A N 1
ATOM 825 C CA . SER A 1 102 ? -19.175 6.371 41.833 1.00 80.81 102 SER A CA 1
ATOM 826 C C . SER A 1 102 ? -19.331 7.893 41.971 1.00 80.81 102 SER A C 1
ATOM 828 O O . SER A 1 102 ? -19.254 8.414 43.081 1.00 80.81 102 SER A O 1
ATOM 830 N N . ARG A 1 103 ? -19.528 8.613 40.857 1.00 77.00 103 ARG A N 1
ATOM 831 C CA . ARG A 1 103 ? -19.539 10.088 40.797 1.00 77.00 103 ARG A CA 1
ATOM 832 C C . ARG A 1 103 ? -20.854 10.688 40.291 1.00 77.00 103 ARG A C 1
ATOM 834 O O . ARG A 1 103 ? -21.078 11.877 40.496 1.00 77.00 103 ARG A O 1
ATOM 841 N N . ALA A 1 104 ? -21.687 9.912 39.604 1.00 75.00 104 ALA A N 1
ATOM 842 C CA . ALA A 1 104 ? -22.893 10.394 38.945 1.00 75.00 104 ALA A CA 1
ATOM 843 C C . ALA A 1 104 ? -24.083 10.476 39.921 1.00 75.00 104 ALA A C 1
ATOM 845 O O . ALA A 1 104 ? -24.268 9.568 40.736 1.00 75.00 104 ALA A O 1
ATOM 846 N N . PRO A 1 105 ? -24.921 11.525 39.821 1.00 65.69 105 PRO A N 1
ATOM 847 C CA . PRO A 1 105 ? -26.107 11.686 40.663 1.00 65.69 105 PRO A CA 1
ATOM 848 C C . PRO A 1 105 ? -27.227 10.691 40.311 1.00 65.69 105 PRO A C 1
ATOM 850 O O . PRO A 1 105 ? -28.009 10.317 41.186 1.00 65.69 105 PRO A O 1
ATOM 853 N N . HIS A 1 106 ? -27.288 10.224 39.057 1.00 76.75 106 HIS A N 1
ATOM 854 C CA . HIS A 1 106 ? -28.312 9.302 38.566 1.00 76.75 106 HIS A CA 1
ATOM 855 C C . HIS A 1 106 ? -27.704 8.142 37.767 1.00 76.75 106 HIS A C 1
ATOM 857 O O . HIS A 1 106 ? -26.779 8.317 36.976 1.00 76.75 106 HIS A O 1
ATOM 863 N N . ARG A 1 107 ? -28.238 6.927 37.969 1.00 75.81 107 ARG A N 1
ATOM 864 C CA . ARG A 1 107 ? -27.804 5.722 37.232 1.00 75.81 107 ARG A CA 1
ATOM 865 C C . ARG A 1 107 ? -28.139 5.788 35.742 1.00 75.81 107 ARG A C 1
ATOM 867 O O . ARG A 1 107 ? -27.404 5.211 34.942 1.00 75.81 107 ARG A O 1
ATOM 874 N N . ASP A 1 108 ? -29.207 6.496 35.388 1.00 81.81 108 ASP A N 1
ATOM 875 C CA . ASP A 1 108 ? -29.685 6.604 34.008 1.00 81.81 108 ASP A CA 1
ATOM 876 C C . ASP A 1 108 ? -28.665 7.316 33.105 1.00 81.81 108 ASP A C 1
ATOM 878 O O . ASP A 1 108 ? -28.474 6.910 31.959 1.00 81.81 108 ASP A O 1
ATOM 882 N N . ASP A 1 109 ? -27.916 8.284 33.645 1.00 81.62 109 ASP A N 1
ATOM 883 C CA . ASP A 1 109 ? -26.863 9.006 32.917 1.00 81.62 109 ASP A CA 1
ATOM 884 C C . ASP A 1 109 ? -25.697 8.081 32.532 1.00 81.62 109 ASP A C 1
ATOM 886 O O . ASP A 1 109 ? -25.171 8.140 31.418 1.00 81.62 109 ASP A O 1
ATOM 890 N N . VAL A 1 110 ? -25.319 7.170 33.438 1.00 83.00 110 VAL A N 1
ATOM 891 C CA . VAL A 1 110 ? -24.247 6.187 33.207 1.00 83.00 110 VAL A CA 1
ATOM 892 C C . VAL A 1 110 ? -24.679 5.155 32.167 1.00 83.00 110 VAL A C 1
ATOM 894 O O . VAL A 1 110 ? -23.905 4.793 31.279 1.00 83.00 110 VAL A O 1
ATOM 897 N N . GLN A 1 111 ? -25.927 4.686 32.250 1.00 85.38 111 GLN A N 1
ATOM 898 C CA . GLN A 1 111 ? -26.477 3.740 31.282 1.00 85.38 111 GLN A CA 1
ATOM 899 C C . GLN A 1 111 ? -26.606 4.368 29.889 1.00 85.38 111 GLN A C 1
ATOM 901 O O . GLN A 1 111 ? -26.256 3.726 28.896 1.00 85.38 111 GLN A O 1
ATOM 906 N N . TYR A 1 112 ? -27.056 5.623 29.808 1.00 87.88 112 TYR A N 1
ATOM 907 C CA . TYR A 1 112 ? -27.119 6.369 28.555 1.00 87.88 112 TYR A CA 1
ATOM 908 C C . TYR A 1 112 ? -25.731 6.522 27.922 1.00 87.88 112 TYR A C 1
ATOM 910 O O . TYR A 1 112 ? -25.557 6.193 26.748 1.00 87.88 112 TYR A O 1
ATOM 918 N N . TYR A 1 113 ? -24.730 6.940 28.706 1.00 87.44 113 TYR A N 1
ATOM 919 C CA . TYR A 1 113 ? -23.351 7.085 28.235 1.00 87.44 113 TYR A CA 1
ATOM 920 C C . TYR A 1 113 ? -22.772 5.764 27.709 1.00 87.44 113 TYR A C 1
ATOM 922 O O . TYR A 1 113 ? -22.236 5.721 26.603 1.00 87.44 113 TYR A O 1
ATOM 930 N N . ASN A 1 114 ? -22.944 4.663 28.444 1.00 86.81 114 ASN A N 1
ATOM 931 C CA . ASN A 1 114 ? -22.456 3.351 28.011 1.00 86.81 114 ASN A CA 1
ATOM 932 C C . ASN A 1 114 ? -23.115 2.885 26.712 1.00 86.81 114 ASN A C 1
ATOM 934 O O . ASN A 1 114 ? -22.427 2.401 25.815 1.00 86.81 114 ASN A O 1
ATOM 938 N N . ASN A 1 115 ? -24.434 3.051 26.590 1.00 90.06 115 ASN A N 1
ATOM 939 C CA . ASN A 1 115 ? -25.159 2.704 25.369 1.00 90.06 115 ASN A CA 1
ATOM 940 C C . ASN A 1 115 ? -24.710 3.563 24.182 1.00 90.06 115 ASN A C 1
ATOM 942 O O . ASN A 1 115 ? -24.597 3.055 23.066 1.00 90.06 115 ASN A O 1
ATOM 946 N N . PHE A 1 116 ? -24.422 4.845 24.417 1.00 90.12 116 PHE A N 1
ATOM 947 C CA . PHE A 1 116 ? -23.871 5.739 23.405 1.00 90.12 116 PHE A CA 1
ATOM 948 C C . PHE A 1 116 ? -22.479 5.280 22.947 1.00 90.12 116 PHE A C 1
ATOM 950 O O . PHE A 1 116 ? -22.273 5.065 21.755 1.00 90.12 116 PHE A O 1
ATOM 957 N N . CYS A 1 117 ? -21.549 5.035 23.875 1.00 89.25 117 CYS A N 1
ATOM 958 C CA . CYS A 1 117 ? -20.208 4.542 23.548 1.00 89.25 117 CYS A CA 1
ATOM 959 C C . CYS A 1 117 ? -20.241 3.185 22.837 1.00 89.25 117 CYS A C 1
ATOM 961 O O . CYS A 1 117 ? -19.510 2.974 21.871 1.00 89.25 117 CYS A O 1
ATOM 963 N N . LEU A 1 118 ? -21.113 2.275 23.277 1.00 91.31 118 LEU A N 1
ATOM 964 C CA . LEU A 1 118 ? -21.290 0.973 22.644 1.00 91.31 118 LEU A CA 1
ATOM 965 C C . LEU A 1 118 ? -21.801 1.119 21.206 1.00 91.31 118 LEU A C 1
ATOM 967 O O . LEU A 1 118 ? -21.297 0.456 20.302 1.00 91.31 118 LEU A O 1
ATOM 971 N N . LYS A 1 119 ? -22.769 2.014 20.982 1.00 93.88 119 LYS A N 1
ATOM 972 C CA . LYS A 1 119 ? -23.287 2.317 19.646 1.00 93.88 119 LYS A CA 1
ATOM 973 C C . LYS A 1 119 ? -22.190 2.858 18.729 1.00 93.88 119 LYS A C 1
ATOM 975 O O . LYS A 1 119 ? -22.075 2.376 17.605 1.00 93.88 119 LYS A O 1
ATOM 980 N N . GLU A 1 120 ? -21.369 3.791 19.207 1.00 92.44 120 GLU A N 1
ATOM 981 C CA . GLU A 1 120 ? -20.223 4.318 18.452 1.00 92.44 120 GLU A CA 1
ATOM 982 C C . GLU A 1 120 ? -19.216 3.209 18.106 1.00 92.44 120 GLU A C 1
ATOM 984 O O . GLU A 1 120 ? -18.785 3.101 16.959 1.00 92.44 120 GLU A O 1
ATOM 989 N N . CYS A 1 121 ? -18.904 2.317 19.052 1.00 92.62 121 CYS A N 1
ATOM 990 C CA . CYS A 1 121 ? -18.008 1.182 18.810 1.00 92.62 121 CYS A CA 1
ATOM 991 C C . CYS A 1 121 ? -18.570 0.219 17.754 1.00 92.62 121 CYS A C 1
ATOM 993 O O . CYS A 1 121 ? -17.848 -0.204 16.852 1.00 92.62 121 CYS A O 1
ATOM 995 N N . ILE A 1 122 ? -19.868 -0.097 17.812 1.00 93.69 122 ILE A N 1
ATOM 996 C CA . ILE A 1 122 ? -20.531 -0.947 16.812 1.00 93.69 122 ILE A CA 1
ATOM 997 C C . ILE A 1 122 ? -20.487 -0.287 15.430 1.00 93.69 122 ILE A C 1
ATOM 999 O O . ILE A 1 122 ? -20.151 -0.943 14.444 1.00 93.69 122 ILE A O 1
ATOM 1003 N N . GLN A 1 123 ? -20.793 1.009 15.343 1.00 95.00 123 GLN A N 1
ATOM 1004 C CA . GLN A 1 123 ? -20.738 1.747 14.080 1.00 95.00 123 GLN A CA 1
ATOM 1005 C C . GLN A 1 123 ? -19.316 1.810 13.519 1.00 95.00 123 GLN A C 1
ATOM 1007 O O . GLN A 1 123 ? -19.120 1.653 12.313 1.00 95.00 123 GLN A O 1
ATOM 1012 N N . HIS A 1 124 ? -18.315 2.002 14.376 1.00 93.44 124 HIS A N 1
ATOM 1013 C CA . HIS A 1 124 ? -16.918 1.963 13.970 1.00 93.44 124 HIS A CA 1
ATOM 1014 C C . HIS A 1 124 ? -16.536 0.571 13.446 1.00 93.44 124 HIS A C 1
ATOM 1016 O O . HIS A 1 124 ? -16.011 0.455 12.340 1.00 93.44 124 HIS A O 1
ATOM 1022 N N . HIS A 1 125 ? -16.897 -0.495 14.161 1.00 94.44 125 HIS A N 1
ATOM 1023 C CA . HIS A 1 125 ? -16.656 -1.864 13.711 1.00 94.44 125 HIS A CA 1
ATOM 1024 C C . HIS A 1 125 ? -17.282 -2.151 12.338 1.00 94.44 125 HIS A C 1
ATOM 1026 O O . HIS A 1 125 ? -16.635 -2.723 11.462 1.00 94.44 125 HIS A O 1
ATOM 1032 N N . GLN A 1 126 ? -18.518 -1.697 12.107 1.00 95.12 126 GLN A N 1
ATOM 1033 C CA . GLN A 1 126 ? -19.188 -1.828 10.810 1.00 95.12 126 GLN A CA 1
ATOM 1034 C C . GLN A 1 126 ? -18.422 -1.121 9.684 1.00 95.12 126 GLN A C 1
ATOM 1036 O O . GLN A 1 126 ? -18.294 -1.680 8.594 1.00 95.12 126 GLN A O 1
ATOM 1041 N N . LYS A 1 127 ? -17.871 0.073 9.938 1.00 94.12 127 LYS A N 1
ATOM 1042 C CA . LYS A 1 127 ? -17.023 0.786 8.967 1.00 94.12 127 LYS A CA 1
ATOM 1043 C C . LYS A 1 127 ? -15.734 0.021 8.667 1.00 94.12 127 LYS A C 1
ATOM 1045 O O . LYS A 1 127 ? -15.350 -0.075 7.504 1.00 94.12 127 LYS A O 1
ATOM 1050 N N . ILE A 1 128 ? -15.097 -0.568 9.681 1.00 94.44 128 ILE A N 1
ATOM 1051 C CA . ILE A 1 128 ? -13.903 -1.404 9.488 1.00 94.44 128 ILE A CA 1
ATOM 1052 C C . ILE A 1 128 ? -14.236 -2.609 8.599 1.00 94.44 128 ILE A C 1
ATOM 1054 O O . ILE A 1 128 ? -13.520 -2.876 7.636 1.00 94.44 128 ILE A O 1
ATOM 1058 N N . LEU A 1 129 ? -15.356 -3.297 8.853 1.00 93.62 129 LEU A N 1
ATOM 1059 C CA . LEU A 1 129 ? -15.802 -4.427 8.029 1.00 93.62 129 LEU A CA 1
ATOM 1060 C C . LEU A 1 129 ? -16.073 -4.024 6.572 1.00 93.62 129 LEU A C 1
ATOM 1062 O O . LEU A 1 129 ? -15.713 -4.764 5.657 1.00 93.62 129 LEU A O 1
ATOM 1066 N N . GLN A 1 130 ? -16.666 -2.849 6.345 1.00 94.19 130 GLN A N 1
ATOM 1067 C CA . GLN A 1 130 ? -16.843 -2.299 4.997 1.00 94.19 130 GLN A CA 1
ATOM 1068 C C . GLN A 1 130 ? -15.499 -1.994 4.323 1.00 94.19 130 GLN A C 1
ATOM 1070 O O . GLN A 1 130 ? -15.323 -2.269 3.141 1.00 94.19 130 GLN A O 1
ATOM 1075 N N . CYS A 1 131 ? -14.521 -1.468 5.059 1.00 91.69 131 CYS A N 1
ATOM 1076 C CA . CYS A 1 131 ? -13.194 -1.216 4.505 1.00 91.69 131 CYS A CA 1
ATOM 1077 C C . CYS A 1 131 ? -12.473 -2.526 4.136 1.00 91.69 131 CYS A C 1
ATOM 1079 O O . CYS A 1 131 ? -11.903 -2.635 3.052 1.00 91.69 131 CYS A O 1
ATOM 1081 N N . ILE A 1 132 ? -12.579 -3.557 4.981 1.00 92.88 132 ILE A N 1
ATOM 1082 C CA . ILE A 1 132 ? -12.039 -4.895 4.700 1.00 92.88 132 ILE A CA 1
ATOM 1083 C C . ILE A 1 132 ? -12.703 -5.509 3.461 1.00 92.88 132 ILE A C 1
ATOM 1085 O O . ILE A 1 132 ? -12.018 -6.124 2.644 1.00 92.88 132 ILE A O 1
ATOM 1089 N N . SER A 1 133 ? -14.020 -5.354 3.285 1.00 92.56 133 SER A N 1
ATOM 1090 C CA . SER A 1 133 ? -14.706 -5.902 2.110 1.00 92.56 133 SER A CA 1
ATOM 1091 C C . SER A 1 133 ? -14.269 -5.217 0.812 1.00 92.56 133 SER A C 1
ATOM 1093 O O . SER A 1 133 ? -14.043 -5.908 -0.183 1.00 92.56 133 SER A O 1
ATOM 1095 N N . LEU A 1 134 ? -14.063 -3.895 0.835 1.00 90.31 134 LEU A N 1
ATOM 1096 C CA . LEU A 1 134 ? -13.494 -3.140 -0.285 1.00 90.31 134 LEU A CA 1
ATOM 1097 C C . LEU A 1 134 ? -12.062 -3.589 -0.598 1.00 90.31 134 LEU A C 1
ATOM 1099 O O . LEU A 1 134 ? -11.742 -3.849 -1.758 1.00 90.31 134 LEU A O 1
ATOM 1103 N N . LEU A 1 135 ? -11.225 -3.744 0.43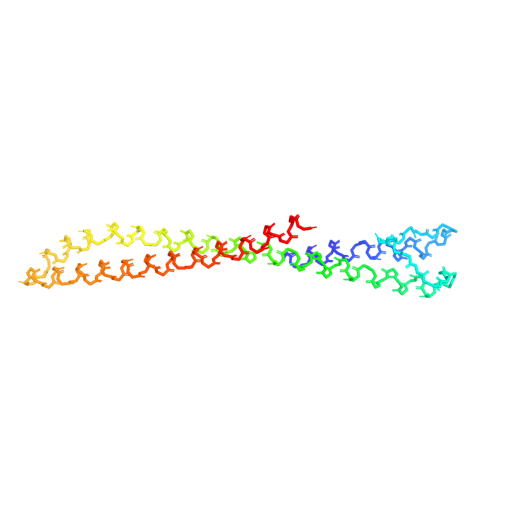1 1.00 89.94 135 LEU A N 1
ATOM 1104 C CA . LEU A 1 135 ? -9.845 -4.204 0.281 1.00 89.94 135 LEU A CA 1
ATOM 1105 C C . LEU A 1 135 ? -9.789 -5.617 -0.321 1.00 89.94 135 LEU A C 1
ATOM 1107 O O . LEU A 1 135 ? -9.042 -5.861 -1.265 1.00 89.94 135 LEU A O 1
ATOM 1111 N N . ASN A 1 136 ? -10.633 -6.534 0.156 1.00 89.19 136 ASN A N 1
ATOM 1112 C CA . ASN A 1 136 ? -10.760 -7.876 -0.415 1.00 89.19 136 ASN A CA 1
ATOM 1113 C C . ASN A 1 136 ? -11.243 -7.850 -1.872 1.00 89.19 136 ASN A C 1
ATOM 1115 O O . ASN A 1 136 ? -10.814 -8.678 -2.673 1.00 89.19 136 ASN A O 1
ATOM 1119 N N . GLY A 1 137 ? -12.130 -6.915 -2.226 1.00 88.44 137 GLY A N 1
ATOM 1120 C CA . GLY A 1 137 ? -12.543 -6.684 -3.610 1.00 88.44 137 GLY A CA 1
ATOM 1121 C C . GLY A 1 137 ? -11.367 -6.279 -4.499 1.00 88.44 137 GLY A C 1
ATOM 1122 O O . GLY A 1 137 ? -11.168 -6.883 -5.550 1.00 88.44 137 GLY A O 1
ATOM 1123 N N . ALA A 1 138 ? -10.544 -5.332 -4.041 1.00 85.69 138 ALA A N 1
ATOM 1124 C CA . ALA A 1 138 ? -9.332 -4.923 -4.747 1.00 85.69 138 ALA A CA 1
ATOM 1125 C C . ALA A 1 138 ? -8.348 -6.094 -4.916 1.00 85.69 138 ALA A C 1
ATOM 1127 O O . ALA A 1 138 ? -7.878 -6.339 -6.022 1.00 85.69 138 ALA A O 1
ATOM 1128 N N . PHE A 1 139 ? -8.105 -6.884 -3.863 1.00 85.50 139 PHE A N 1
ATOM 1129 C CA . PHE A 1 139 ? -7.226 -8.057 -3.946 1.00 85.50 139 PHE A CA 1
ATOM 1130 C C . PHE A 1 139 ? -7.705 -9.116 -4.940 1.00 85.50 139 PHE A C 1
ATOM 1132 O O . PHE A 1 139 ? -6.881 -9.730 -5.612 1.00 85.50 139 PHE A O 1
ATOM 1139 N N . LYS A 1 140 ? -9.019 -9.329 -5.072 1.00 88.00 140 LYS A N 1
ATOM 1140 C CA . LYS A 1 140 ? -9.558 -10.269 -6.066 1.00 88.00 140 LYS A CA 1
ATOM 1141 C C . LYS A 1 140 ? -9.243 -9.848 -7.498 1.00 88.00 140 LYS A C 1
ATOM 1143 O O . LYS A 1 140 ? -8.918 -10.715 -8.299 1.00 88.00 140 LYS A O 1
ATOM 1148 N N . ILE A 1 141 ? -9.326 -8.551 -7.798 1.00 85.38 141 ILE A N 1
ATOM 1149 C CA . ILE A 1 141 ? -8.985 -8.015 -9.124 1.00 85.38 141 ILE A CA 1
ATOM 1150 C C . ILE A 1 141 ? -7.509 -8.285 -9.421 1.00 85.38 141 ILE A C 1
ATOM 1152 O O . ILE A 1 141 ? -7.199 -8.835 -10.470 1.00 85.38 141 ILE A O 1
ATOM 1156 N N . ILE A 1 142 ? -6.625 -8.005 -8.456 1.00 83.00 142 ILE A N 1
ATOM 1157 C CA . ILE A 1 142 ? -5.184 -8.270 -8.589 1.00 83.00 142 ILE A CA 1
ATOM 1158 C C . ILE A 1 142 ? -4.929 -9.755 -8.856 1.00 83.00 142 ILE A C 1
ATOM 1160 O O . ILE A 1 142 ? -4.187 -10.105 -9.761 1.00 83.00 142 ILE A O 1
ATOM 1164 N N . ILE A 1 143 ? -5.536 -10.648 -8.068 1.00 85.12 143 ILE A N 1
ATOM 1165 C CA . ILE A 1 143 ? -5.332 -12.093 -8.232 1.00 85.12 143 ILE A CA 1
ATOM 1166 C C . ILE A 1 143 ? -5.803 -12.558 -9.614 1.00 85.12 143 ILE A C 1
ATOM 1168 O O . ILE A 1 143 ? -5.140 -13.400 -10.209 1.00 85.12 143 ILE A O 1
ATOM 1172 N N . MET A 1 144 ? -6.910 -12.011 -10.128 1.00 83.19 144 MET A N 1
ATOM 1173 C CA . MET A 1 144 ? -7.369 -12.302 -11.489 1.00 83.19 144 MET A CA 1
ATOM 1174 C C . MET A 1 144 ? -6.359 -11.849 -12.547 1.00 83.19 144 MET A C 1
ATOM 1176 O O . MET A 1 144 ? -6.044 -12.635 -13.428 1.00 83.19 144 MET A O 1
ATOM 1180 N N . GLU A 1 145 ? -5.808 -10.640 -12.419 1.00 79.81 145 GLU A N 1
ATOM 1181 C CA . GLU A 1 145 ? -4.787 -10.107 -13.335 1.00 79.81 145 GLU A CA 1
ATOM 1182 C C . GLU A 1 145 ? -3.487 -10.930 -13.323 1.00 79.81 145 GLU A C 1
ATOM 1184 O O . GLU A 1 145 ? -2.814 -11.031 -14.337 1.00 79.81 145 GLU A O 1
ATOM 1189 N N . TYR A 1 146 ? -3.140 -11.558 -12.195 1.00 75.19 146 TYR A N 1
ATOM 1190 C CA . TYR A 1 146 ? -1.986 -12.465 -12.099 1.00 75.19 146 TYR A CA 1
ATOM 1191 C C . TYR A 1 146 ? -2.242 -13.877 -12.657 1.00 75.19 146 TYR A C 1
ATOM 1193 O O . TYR A 1 146 ? -1.290 -14.645 -12.807 1.00 75.19 146 TYR A O 1
ATOM 1201 N N . LEU A 1 147 ? -3.506 -14.261 -12.858 1.00 75.94 147 LEU A N 1
ATOM 1202 C CA . LEU A 1 147 ? -3.913 -15.586 -13.344 1.00 75.94 147 LEU A CA 1
ATOM 1203 C C . LEU A 1 147 ? -4.150 -15.624 -14.863 1.00 75.94 147 LEU A C 1
ATOM 1205 O O . LEU A 1 147 ? -4.178 -16.725 -15.417 1.00 75.94 147 LEU A O 1
ATOM 1209 N N . GLU A 1 148 ? -4.340 -14.466 -15.503 1.00 56.03 148 GLU A N 1
ATOM 1210 C CA . GLU A 1 148 ? -4.348 -14.291 -16.967 1.00 56.03 148 GLU A CA 1
ATOM 1211 C C . GLU A 1 148 ? -2.926 -14.154 -17.532 1.00 56.03 148 GLU A C 1
ATOM 1213 O O . GLU A 1 148 ? -2.696 -14.705 -18.636 1.00 56.03 148 GLU A O 1
#

Organism: NCBI:txid1464854

InterPro domains:
  IPR004117 Olfactory receptor, insect [PF02949] (6-144)
  IPR004117 Olfactory receptor, insect [PTHR21137] (6-144)